Protein AF-A0A7C5AT71-F1 (afdb_monomer_lite)

pLDDT: mean 81.18, std 14.89, range [43.28, 96.5]

Foldseek 3Di:
DPPPVVVVVVVVVVVQAAEAEDEDQDPVQVCCCVPVVDHDDPPVPDDPDDRHPYYHYDYD

Structure (mmCIF, N/CA/C/O backbone):
data_AF-A0A7C5AT71-F1
#
_entry.id   AF-A0A7C5AT71-F1
#
loop_
_atom_site.group_PDB
_atom_site.id
_atom_site.type_symbol
_atom_site.label_atom_id
_atom_site.label_alt_id
_atom_site.label_comp_id
_atom_site.label_asym_id
_atom_site.label_entity_id
_atom_site.label_seq_id
_atom_site.pdbx_PDB_ins_code
_atom_site.Cartn_x
_atom_site.Cartn_y
_atom_site.Cartn_z
_atom_site.occupancy
_atom_site.B_iso_or_equiv
_atom_site.auth_seq_id
_atom_site.auth_comp_id
_atom_site.auth_asym_id
_atom_site.auth_atom_id
_atom_site.pdbx_PDB_model_num
ATOM 1 N N . MET A 1 1 ? 24.043 14.411 -34.344 1.00 43.28 1 MET A N 1
ATOM 2 C CA . MET A 1 1 ? 24.887 14.069 -33.183 1.00 43.28 1 MET A CA 1
ATOM 3 C C . MET A 1 1 ? 24.454 14.951 -32.023 1.00 43.28 1 MET A C 1
ATOM 5 O O . MET A 1 1 ? 24.788 16.118 -32.024 1.00 43.28 1 MET A O 1
ATOM 9 N N . GLY A 1 2 ? 23.602 14.571 -31.083 1.00 56.34 2 GLY A N 1
ATOM 10 C CA . GLY A 1 2 ? 22.922 13.320 -30.758 1.00 56.34 2 GLY A CA 1
ATOM 11 C C . GLY A 1 2 ? 22.210 13.587 -29.427 1.00 56.34 2 GLY A C 1
ATOM 12 O O . GLY A 1 2 ? 22.684 13.156 -28.390 1.00 56.34 2 GLY A O 1
ATOM 13 N N . LEU A 1 3 ? 21.160 14.420 -29.447 1.00 54.31 3 LEU A N 1
ATOM 14 C CA . LEU A 1 3 ? 20.370 14.755 -28.248 1.00 54.31 3 LEU A CA 1
ATOM 15 C C . LEU A 1 3 ? 19.182 13.796 -28.037 1.00 54.31 3 LEU A C 1
ATOM 17 O O . LEU A 1 3 ? 18.626 13.758 -26.952 1.00 54.31 3 LEU A O 1
ATOM 21 N N . TRP A 1 4 ? 18.847 12.977 -29.039 1.00 57.81 4 TRP A N 1
ATOM 22 C CA . TRP A 1 4 ? 17.722 12.031 -29.023 1.00 57.81 4 TRP A CA 1
ATOM 23 C C . TRP A 1 4 ? 18.102 10.605 -28.575 1.00 57.81 4 TRP A C 1
ATOM 25 O O . TRP A 1 4 ? 17.225 9.827 -28.215 1.00 57.81 4 TRP A O 1
ATOM 35 N N . GLU A 1 5 ? 19.394 10.250 -28.535 1.00 57.38 5 GLU A N 1
ATOM 36 C CA . GLU A 1 5 ? 19.843 8.944 -28.009 1.00 57.38 5 GLU A CA 1
ATOM 37 C C . GLU A 1 5 ? 19.845 8.901 -26.470 1.00 57.38 5 GLU A C 1
ATOM 39 O O . GLU A 1 5 ? 19.568 7.859 -25.876 1.00 57.38 5 GLU A O 1
ATOM 44 N N . ALA A 1 6 ? 20.091 10.040 -25.811 1.00 59.41 6 ALA A N 1
ATOM 45 C CA . ALA A 1 6 ? 20.080 10.133 -24.349 1.00 59.41 6 ALA A CA 1
ATOM 46 C C . ALA A 1 6 ? 18.660 10.018 -23.764 1.00 59.41 6 ALA A C 1
ATOM 48 O O . ALA A 1 6 ? 18.471 9.400 -22.716 1.00 59.41 6 ALA A O 1
ATOM 49 N N . GLU A 1 7 ? 17.654 10.558 -24.459 1.00 56.91 7 GLU A N 1
ATOM 50 C CA . GLU A 1 7 ? 16.250 10.474 -24.038 1.00 56.91 7 GLU A CA 1
ATOM 51 C C . GLU A 1 7 ? 15.712 9.041 -24.137 1.00 56.91 7 GLU A C 1
ATOM 53 O O . GLU A 1 7 ? 14.995 8.594 -23.244 1.00 56.91 7 GLU A O 1
ATOM 58 N N . GLY A 1 8 ? 16.128 8.276 -25.155 1.00 59.03 8 GLY A N 1
ATOM 59 C CA . GLY A 1 8 ? 15.756 6.864 -25.303 1.00 59.03 8 GLY A CA 1
ATOM 60 C C . GLY A 1 8 ? 16.282 5.972 -24.172 1.00 59.03 8 GLY A C 1
ATOM 61 O O . GLY A 1 8 ? 15.564 5.097 -23.690 1.00 59.03 8 GLY A O 1
ATOM 62 N N . GLY A 1 9 ? 17.502 6.227 -23.686 1.00 60.03 9 GLY A N 1
ATOM 63 C CA . GLY A 1 9 ? 18.065 5.521 -22.528 1.00 60.03 9 GLY A CA 1
ATOM 64 C C . GLY A 1 9 ? 17.426 5.926 -21.195 1.00 60.03 9 GLY A C 1
ATOM 65 O O . GLY A 1 9 ? 17.271 5.090 -20.304 1.00 60.03 9 GLY A O 1
ATOM 66 N N . LEU A 1 10 ? 17.017 7.192 -21.057 1.00 58.66 10 LEU A N 1
ATOM 67 C CA . LEU A 1 10 ? 16.317 7.677 -19.868 1.00 58.66 10 LEU A CA 1
ATOM 68 C C . LEU A 1 10 ? 14.890 7.113 -19.798 1.00 58.66 10 LEU A C 1
ATOM 70 O O . LEU A 1 10 ? 14.487 6.636 -18.743 1.00 58.66 10 LEU A O 1
ATOM 74 N N . LEU A 1 11 ? 14.157 7.094 -20.917 1.00 58.38 11 LEU A N 1
ATOM 75 C CA . LEU A 1 11 ? 12.822 6.491 -21.008 1.00 58.38 11 LEU A CA 1
ATOM 76 C C . LEU A 1 11 ? 12.857 4.977 -20.749 1.00 58.38 11 LEU A C 1
ATOM 78 O O . LEU A 1 11 ? 11.977 4.474 -20.061 1.00 58.38 11 LEU A O 1
ATOM 82 N N . SER A 1 12 ? 13.901 4.270 -21.208 1.00 62.00 12 SER A N 1
ATOM 83 C CA . SER A 1 12 ? 14.132 2.856 -20.861 1.00 62.00 12 SER A CA 1
ATOM 84 C C . SER A 1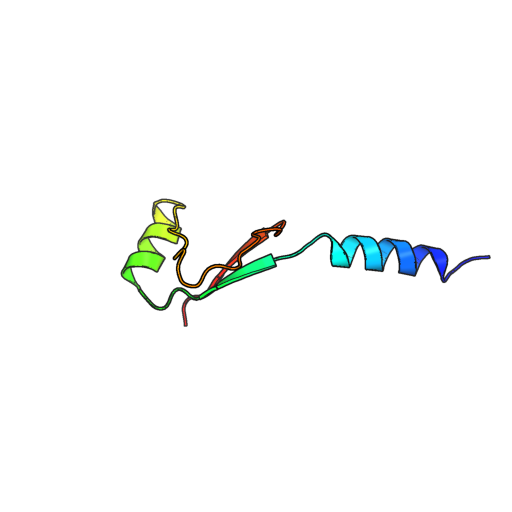 12 ? 14.303 2.656 -19.352 1.00 62.00 12 SER A C 1
ATOM 86 O O . SER A 1 12 ? 13.677 1.773 -18.780 1.00 62.00 12 SER A O 1
ATOM 88 N N . ARG A 1 13 ? 15.098 3.504 -18.682 1.00 58.94 13 ARG A N 1
ATOM 89 C CA . ARG A 1 13 ? 15.264 3.460 -17.218 1.00 58.94 13 ARG A CA 1
ATOM 90 C C . ARG A 1 13 ? 13.976 3.798 -16.460 1.00 58.94 13 ARG A C 1
ATOM 92 O O . ARG A 1 13 ? 13.700 3.192 -15.431 1.00 58.94 13 ARG A O 1
ATOM 99 N N . TYR A 1 14 ? 13.177 4.740 -16.966 1.00 58.09 14 TYR A N 1
ATOM 100 C CA . TYR A 1 14 ? 11.868 5.064 -16.388 1.00 58.09 14 TYR A CA 1
ATOM 101 C C . TYR A 1 14 ? 10.853 3.918 -16.539 1.00 58.09 14 TYR A C 1
ATOM 103 O O . TYR A 1 14 ? 9.996 3.760 -15.673 1.00 58.09 14 TYR A O 1
ATOM 111 N N . ASP A 1 15 ? 10.955 3.097 -17.589 1.00 57.53 15 ASP A N 1
ATOM 112 C CA . ASP A 1 15 ? 10.123 1.894 -17.769 1.00 57.53 15 ASP A CA 1
ATOM 113 C C . ASP A 1 15 ? 10.518 0.750 -16.802 1.00 57.53 15 ASP A C 1
ATOM 115 O O . ASP A 1 15 ? 9.703 -0.104 -16.434 1.00 57.53 15 ASP A O 1
ATOM 119 N N . GLU A 1 16 ? 11.765 0.755 -16.320 1.00 63.91 16 GLU A N 1
ATOM 120 C CA . GLU A 1 16 ? 12.316 -0.262 -15.416 1.00 63.91 16 GLU A CA 1
ATOM 121 C C . GLU A 1 16 ? 11.914 -0.057 -13.943 1.00 63.91 16 GLU A C 1
ATOM 123 O O . GLU A 1 16 ? 11.751 -1.030 -13.199 1.00 63.91 16 GLU A O 1
ATOM 128 N N . GLU A 1 17 ? 11.682 1.178 -13.494 1.00 79.81 17 GLU A N 1
ATOM 129 C CA . GLU A 1 17 ? 11.334 1.482 -12.097 1.00 79.81 17 GLU A CA 1
ATOM 130 C C . GLU A 1 17 ? 9.823 1.393 -11.832 1.00 79.81 17 GLU A C 1
ATOM 132 O O . GLU A 1 17 ? 9.160 2.331 -11.389 1.00 79.81 17 GLU A O 1
ATOM 137 N N . ARG A 1 18 ? 9.243 0.216 -12.082 1.00 84.88 18 ARG A N 1
ATOM 138 C CA . ARG A 1 18 ? 7.832 -0.041 -11.771 1.00 84.88 18 ARG A CA 1
ATOM 139 C C . ARG A 1 18 ? 7.595 -0.052 -10.261 1.00 84.88 18 ARG A C 1
ATOM 141 O O . ARG A 1 18 ? 8.235 -0.809 -9.535 1.00 84.88 18 ARG A O 1
ATOM 148 N N . VAL A 1 19 ? 6.623 0.733 -9.799 1.00 88.44 19 VAL A N 1
ATOM 149 C CA . VAL A 1 19 ? 6.189 0.768 -8.394 1.00 88.44 19 VAL A CA 1
ATOM 150 C C . VAL A 1 19 ? 4.839 0.067 -8.258 1.00 88.44 19 VAL A C 1
ATOM 152 O O . VAL A 1 19 ? 3.876 0.420 -8.937 1.00 88.44 19 VAL A O 1
ATOM 155 N N . LEU A 1 20 ? 4.744 -0.909 -7.357 1.00 89.12 20 LEU A N 1
ATOM 156 C CA . LEU A 1 20 ? 3.468 -1.461 -6.915 1.00 89.12 20 LEU A CA 1
ATOM 157 C C . LEU A 1 20 ? 2.977 -0.651 -5.715 1.00 89.12 20 LEU A C 1
ATOM 159 O O . LEU A 1 20 ? 3.671 -0.564 -4.708 1.00 89.12 20 LEU A O 1
ATOM 163 N N . VAL A 1 21 ? 1.778 -0.080 -5.807 1.00 91.19 21 VAL A N 1
ATOM 164 C CA . VAL A 1 21 ? 1.160 0.650 -4.693 1.00 91.19 21 VAL A CA 1
ATOM 165 C C . VAL A 1 21 ? 0.043 -0.198 -4.097 1.00 91.19 21 VAL A C 1
ATOM 167 O O . VAL A 1 21 ? -0.930 -0.527 -4.776 1.00 91.19 21 VAL A O 1
ATOM 170 N N . ALA A 1 22 ? 0.175 -0.550 -2.822 1.00 92.31 22 ALA A N 1
ATOM 171 C CA . ALA A 1 22 ? -0.863 -1.223 -2.057 1.00 92.31 22 ALA A CA 1
ATOM 172 C C . ALA A 1 22 ? -1.680 -0.197 -1.261 1.00 92.31 22 ALA A C 1
ATOM 174 O O . ALA A 1 22 ? -1.141 0.558 -0.450 1.00 92.31 22 ALA A O 1
ATOM 175 N N . ILE A 1 23 ? -2.997 -0.196 -1.473 1.00 92.50 23 ILE A N 1
ATOM 176 C CA . ILE A 1 23 ? -3.933 0.594 -0.669 1.00 92.50 23 ILE A CA 1
ATOM 177 C C . ILE A 1 23 ? -4.292 -0.213 0.576 1.00 92.50 23 ILE A C 1
ATOM 179 O O . ILE A 1 23 ? -4.816 -1.326 0.476 1.00 92.50 23 ILE A O 1
ATOM 183 N N . VAL A 1 24 ? -4.015 0.349 1.749 1.00 93.88 24 VAL A N 1
ATOM 184 C CA . VAL A 1 24 ? -4.150 -0.322 3.043 1.00 93.88 24 VAL A CA 1
ATOM 185 C C . VAL A 1 24 ? -5.197 0.422 3.869 1.00 93.88 24 VAL A C 1
ATOM 187 O O . VAL A 1 24 ? -4.845 1.260 4.686 1.00 93.88 24 VAL A O 1
ATOM 190 N N . PRO A 1 25 ? -6.500 0.156 3.68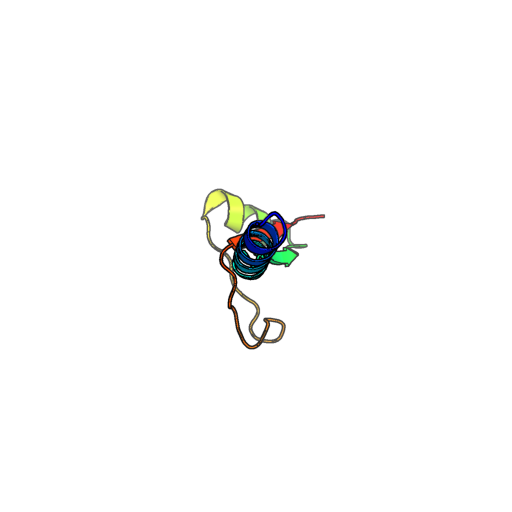3 1.00 93.25 25 PRO A N 1
ATOM 191 C CA . PRO A 1 25 ? -7.553 0.878 4.405 1.00 93.25 25 PRO A CA 1
ATOM 192 C C . PRO A 1 25 ? -7.677 0.463 5.881 1.00 93.25 25 PRO A C 1
ATOM 194 O O . PRO A 1 25 ? -8.308 1.148 6.676 1.00 93.25 25 PRO A O 1
ATOM 197 N N . SER A 1 26 ? -7.103 -0.679 6.259 1.00 93.19 26 SER A N 1
ATOM 198 C CA . SER A 1 26 ? -7.152 -1.206 7.622 1.00 93.19 26 SER A CA 1
ATOM 199 C C . SER A 1 26 ? -6.041 -0.596 8.475 1.00 93.19 26 SER A C 1
ATOM 201 O O . SER A 1 26 ? -4.864 -0.825 8.201 1.00 93.19 26 SER A O 1
ATOM 203 N N . LEU A 1 27 ? -6.403 0.107 9.555 1.00 94.69 27 LEU A N 1
ATOM 204 C CA . LEU A 1 27 ? -5.443 0.624 10.544 1.00 94.69 27 LEU A CA 1
ATOM 205 C C . LEU A 1 27 ? -4.608 -0.489 11.190 1.00 94.69 27 LEU A C 1
ATOM 207 O O . LEU A 1 27 ? -3.431 -0.301 11.478 1.00 94.69 27 LEU A O 1
ATOM 211 N N . ARG A 1 28 ? -5.207 -1.668 11.388 1.00 93.31 28 ARG A N 1
ATOM 212 C CA . ARG A 1 28 ? -4.501 -2.831 11.936 1.00 93.31 28 ARG A CA 1
ATOM 213 C C . ARG A 1 28 ? -3.389 -3.300 11.004 1.00 93.31 28 ARG A C 1
ATOM 215 O O . ARG A 1 28 ? -2.301 -3.615 11.466 1.00 93.31 28 ARG A O 1
ATOM 222 N N . ASP A 1 29 ? -3.668 -3.359 9.705 1.00 93.88 29 ASP A N 1
ATOM 223 C CA . ASP A 1 29 ? -2.662 -3.784 8.731 1.00 93.88 29 ASP A CA 1
ATOM 224 C C . ASP A 1 29 ? -1.608 -2.692 8.522 1.00 93.88 29 ASP A C 1
ATOM 226 O O . ASP A 1 29 ? -0.441 -3.008 8.315 1.00 93.88 29 ASP A O 1
ATOM 230 N N . TRP A 1 30 ? -1.995 -1.418 8.644 1.00 95.12 30 TRP A N 1
ATOM 231 C CA . TRP A 1 30 ? -1.060 -0.295 8.643 1.00 95.12 30 TRP A CA 1
ATOM 232 C C . TRP A 1 30 ? -0.057 -0.366 9.800 1.00 95.12 30 TRP A C 1
ATOM 234 O O . TRP A 1 30 ? 1.142 -0.236 9.568 1.00 95.12 30 TRP A O 1
ATOM 244 N N . ALA A 1 31 ? -0.517 -0.646 11.023 1.00 95.25 31 ALA A N 1
ATOM 245 C CA . ALA A 1 31 ? 0.371 -0.828 12.173 1.00 95.25 31 ALA A CA 1
ATOM 246 C C . ALA A 1 31 ? 1.381 -1.964 11.936 1.00 95.25 31 ALA A C 1
ATOM 248 O O . ALA A 1 31 ? 2.575 -1.774 12.133 1.00 95.25 31 ALA A O 1
ATOM 249 N N . LEU A 1 32 ? 0.929 -3.103 11.396 1.00 95.12 32 LEU A N 1
ATOM 250 C CA . LEU A 1 32 ? 1.814 -4.226 11.057 1.00 95.12 32 LEU A CA 1
ATOM 251 C C . LEU A 1 32 ? 2.871 -3.857 10.005 1.00 95.12 32 LEU A C 1
ATOM 253 O O . LEU A 1 32 ? 4.016 -4.281 10.118 1.00 95.12 32 LEU A O 1
ATOM 257 N N . ILE A 1 33 ? 2.521 -3.057 8.995 1.00 94.94 33 ILE A N 1
ATOM 258 C CA . ILE A 1 33 ? 3.500 -2.578 8.006 1.00 94.94 33 ILE A CA 1
ATOM 259 C C . ILE A 1 33 ? 4.581 -1.730 8.679 1.00 94.94 33 ILE A C 1
ATOM 261 O O . ILE A 1 33 ? 5.758 -1.877 8.358 1.00 94.94 33 ILE A O 1
ATOM 265 N N . GLN A 1 34 ? 4.182 -0.841 9.588 1.00 94.69 34 GLN A N 1
ATOM 266 C CA . GLN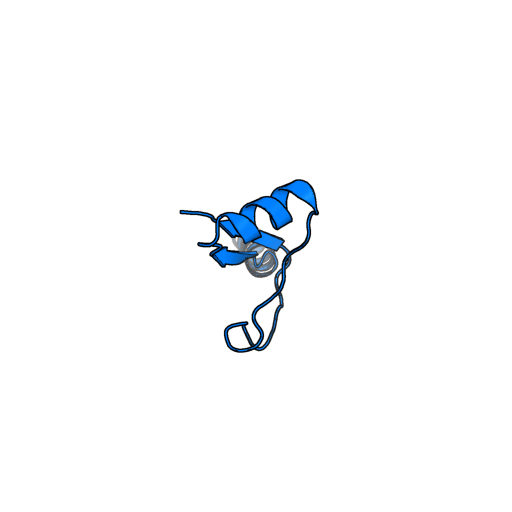 A 1 34 ? 5.081 0.119 10.226 1.00 94.69 34 GLN A CA 1
ATOM 267 C C . GLN A 1 34 ? 5.974 -0.524 11.291 1.00 94.69 34 GLN A C 1
ATOM 269 O O . GLN A 1 34 ? 7.136 -0.149 11.413 1.00 94.69 34 GLN A O 1
ATOM 274 N N . GLU A 1 35 ? 5.432 -1.465 12.061 1.00 96.50 35 GLU A N 1
ATOM 275 C CA . GLU A 1 35 ? 6.106 -2.075 13.212 1.00 96.50 35 GLU A CA 1
ATOM 276 C C . GLU A 1 35 ? 6.869 -3.344 12.823 1.00 96.50 35 GLU A C 1
ATOM 278 O O . GLU A 1 35 ? 8.006 -3.544 13.242 1.00 96.50 35 GLU A O 1
ATOM 283 N N . GLU A 1 36 ? 6.262 -4.185 11.986 1.00 95.06 36 GLU A N 1
ATOM 284 C CA . GLU A 1 36 ? 6.785 -5.513 11.647 1.00 95.06 36 GLU A CA 1
ATOM 285 C C . GLU A 1 36 ? 7.435 -5.553 10.261 1.00 95.06 36 GLU A C 1
ATOM 287 O O . GLU A 1 36 ? 7.959 -6.588 9.847 1.00 95.06 36 GLU A O 1
ATOM 292 N N . HIS A 1 37 ? 7.369 -4.450 9.503 1.00 91.00 37 HIS A N 1
ATOM 293 C CA . HIS A 1 37 ? 7.854 -4.368 8.122 1.00 91.00 37 HIS A CA 1
ATOM 294 C C . HIS A 1 37 ? 7.319 -5.502 7.230 1.00 91.00 37 HIS A C 1
ATOM 296 O O . HIS A 1 37 ? 7.969 -5.947 6.281 1.00 91.00 37 HIS A O 1
ATOM 302 N N . TRP A 1 38 ? 6.106 -5.969 7.537 1.00 87.31 38 TRP A N 1
ATOM 303 C CA . TRP A 1 38 ? 5.486 -7.132 6.917 1.00 87.31 38 TRP A CA 1
ATOM 304 C C . TRP A 1 38 ? 4.109 -6.787 6.348 1.00 87.31 38 TRP A C 1
ATOM 306 O O . T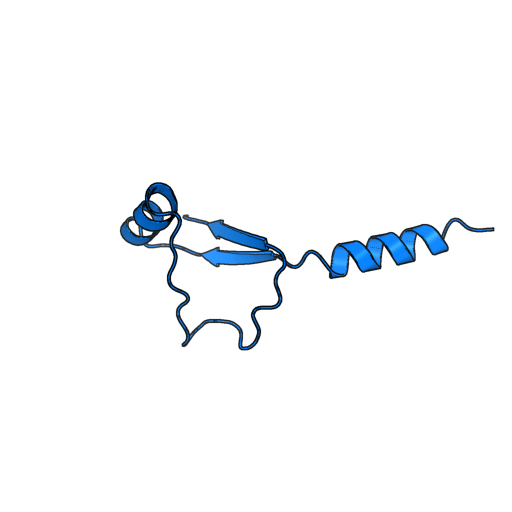RP A 1 38 ? 3.276 -6.171 7.012 1.00 87.31 38 TRP A O 1
ATOM 316 N N . TYR A 1 39 ? 3.822 -7.254 5.128 1.00 86.56 39 TYR A N 1
ATOM 317 C CA . TYR A 1 39 ? 2.508 -7.110 4.500 1.00 86.56 39 TYR A CA 1
ATOM 318 C C . TYR A 1 39 ? 2.065 -8.387 3.788 1.00 86.56 39 TYR A C 1
ATOM 320 O O . TYR A 1 39 ? 2.864 -9.095 3.176 1.00 86.56 39 TYR A O 1
ATOM 328 N N . ARG A 1 40 ? 0.758 -8.674 3.830 1.00 87.81 40 ARG A N 1
ATOM 329 C CA . ARG A 1 40 ? 0.15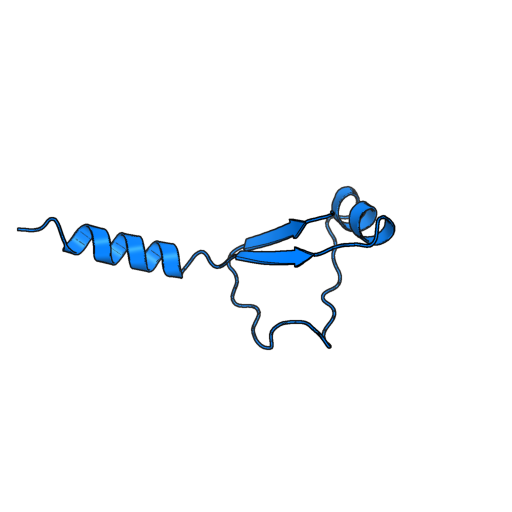6 -9.823 3.141 1.00 87.81 40 ARG A CA 1
ATOM 330 C C . ARG A 1 40 ? -0.461 -9.380 1.826 1.00 87.81 40 ARG A C 1
ATOM 332 O O . ARG A 1 40 ? -1.377 -8.566 1.816 1.00 87.81 40 ARG A O 1
ATOM 339 N N . ILE A 1 41 ? -0.027 -9.989 0.731 1.00 85.94 41 ILE A N 1
ATOM 340 C CA . ILE A 1 41 ? -0.584 -9.722 -0.594 1.00 85.94 41 ILE A CA 1
ATOM 341 C C . ILE A 1 41 ? -1.902 -10.503 -0.762 1.00 85.94 41 ILE A C 1
ATOM 343 O O . ILE A 1 41 ? -1.886 -11.736 -0.704 1.00 85.94 41 ILE A O 1
ATOM 347 N N . PRO A 1 42 ? -3.054 -9.838 -0.993 1.00 85.00 42 PRO A N 1
ATOM 348 C CA . PRO A 1 42 ? -4.320 -10.532 -1.207 1.00 85.00 42 PRO A CA 1
ATOM 349 C C . PRO A 1 42 ? -4.344 -11.179 -2.599 1.00 85.00 42 PRO A C 1
ATOM 351 O O . PRO A 1 42 ? -4.634 -10.510 -3.589 1.00 85.00 42 PRO A O 1
ATOM 354 N N . LEU A 1 43 ? -4.074 -12.485 -2.687 1.00 86.31 43 LEU A N 1
ATOM 355 C CA . LEU A 1 43 ? -3.916 -13.193 -3.969 1.00 86.31 43 LEU A CA 1
ATOM 356 C C . LEU A 1 43 ? -5.117 -13.055 -4.919 1.00 86.31 43 LEU A C 1
ATOM 358 O O . LEU A 1 43 ? -4.928 -12.973 -6.125 1.00 86.31 43 LEU A O 1
ATOM 362 N N . ALA A 1 44 ? -6.341 -12.958 -4.390 1.00 88.75 44 ALA A N 1
ATOM 363 C CA . ALA A 1 44 ? -7.552 -12.789 -5.201 1.00 88.75 44 ALA A CA 1
ATOM 364 C C . ALA A 1 44 ? -7.621 -11.447 -5.959 1.00 88.75 44 ALA A C 1
ATOM 366 O O . ALA A 1 44 ? -8.380 -11.322 -6.915 1.00 88.75 44 ALA A O 1
ATOM 367 N N . ARG A 1 45 ? -6.874 -10.431 -5.507 1.00 84.81 45 ARG A N 1
ATOM 368 C CA . ARG A 1 45 ? -6.880 -9.067 -6.067 1.00 84.81 45 ARG A CA 1
ATOM 369 C C . ARG A 1 45 ? -5.505 -8.618 -6.555 1.00 84.81 45 ARG A C 1
ATOM 371 O O . ARG A 1 45 ? -5.383 -7.545 -7.138 1.00 84.81 45 ARG A O 1
ATOM 378 N N . ALA A 1 46 ? -4.473 -9.410 -6.282 1.00 85.31 46 ALA A N 1
ATOM 379 C CA . ALA A 1 46 ? -3.119 -9.105 -6.684 1.00 85.31 46 ALA A CA 1
ATOM 380 C C . ALA A 1 46 ? -2.972 -9.220 -8.211 1.00 85.31 46 ALA A C 1
ATOM 382 O O . ALA A 1 46 ? -3.605 -10.080 -8.831 1.00 85.31 46 ALA A O 1
ATOM 383 N N . PRO A 1 47 ? -2.113 -8.396 -8.832 1.00 82.94 47 PRO A N 1
ATOM 384 C CA . PRO A 1 47 ? -1.725 -8.596 -10.219 1.00 82.94 47 PRO A CA 1
ATOM 385 C C . PRO A 1 47 ? -1.147 -10.002 -10.418 1.00 82.94 47 PRO A C 1
ATOM 387 O O . PRO A 1 47 ? -0.376 -10.478 -9.587 1.00 82.94 47 PRO A O 1
ATOM 390 N N . GLN A 1 48 ? -1.446 -10.638 -11.556 1.00 83.88 48 GLN A N 1
ATOM 391 C CA . GLN A 1 48 ? -0.901 -11.969 -11.884 1.00 83.88 48 GLN A CA 1
ATOM 392 C C . GLN A 1 48 ? 0.633 -11.993 -11.922 1.00 83.88 48 GLN A C 1
ATOM 394 O O . GLN A 1 48 ? 1.250 -13.039 -11.742 1.00 83.88 48 GLN A O 1
ATOM 399 N N . ARG A 1 49 ? 1.255 -10.838 -12.177 1.00 83.19 49 ARG A N 1
ATOM 400 C CA . ARG A 1 49 ? 2.702 -10.672 -12.198 1.00 83.19 49 ARG A CA 1
ATOM 401 C C . ARG A 1 49 ? 3.089 -9.485 -11.339 1.00 83.19 49 ARG A C 1
ATOM 403 O O . ARG A 1 49 ? 2.726 -8.352 -11.645 1.00 83.19 49 ARG A O 1
ATOM 410 N N . ILE A 1 50 ? 3.879 -9.753 -10.310 1.00 81.31 50 ILE A N 1
ATOM 411 C CA . ILE A 1 50 ? 4.509 -8.721 -9.493 1.00 81.31 50 ILE A CA 1
ATOM 412 C C . ILE A 1 50 ? 5.902 -8.486 -10.075 1.00 81.31 50 ILE A C 1
ATOM 414 O O . ILE A 1 50 ? 6.866 -9.144 -9.706 1.00 81.31 50 ILE A O 1
ATOM 418 N N . ALA A 1 51 ? 5.968 -7.610 -11.078 1.00 82.56 51 ALA A N 1
ATOM 419 C CA . ALA A 1 51 ? 7.205 -7.167 -11.721 1.00 82.56 51 ALA A CA 1
ATOM 420 C C . ALA A 1 51 ? 7.411 -5.679 -11.414 1.00 82.56 51 ALA A C 1
ATOM 422 O O . ALA A 1 51 ? 7.309 -4.834 -12.302 1.00 82.56 51 ALA A O 1
ATOM 423 N N . ALA A 1 52 ? 7.591 -5.385 -10.127 1.00 86.56 52 ALA A N 1
ATOM 424 C CA . ALA A 1 52 ? 7.816 -4.047 -9.604 1.00 86.56 52 ALA A CA 1
ATOM 425 C C . ALA A 1 52 ? 9.162 -4.009 -8.875 1.00 86.56 52 ALA A C 1
ATOM 427 O O . ALA A 1 52 ? 9.482 -4.921 -8.113 1.00 86.56 52 ALA A O 1
ATOM 428 N N . SER A 1 53 ? 9.921 -2.950 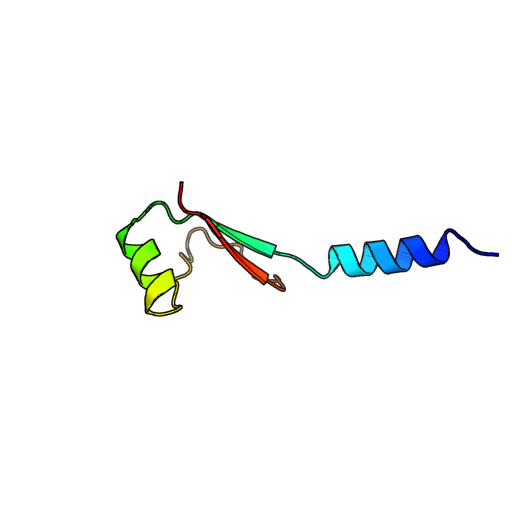-9.122 1.00 88.25 53 SER A N 1
ATOM 429 C CA . SER A 1 53 ? 11.202 -2.647 -8.480 1.00 88.25 53 SER A CA 1
ATOM 430 C C . SER A 1 53 ? 10.998 -2.077 -7.077 1.00 88.25 53 SER A C 1
ATOM 432 O O . SER A 1 53 ? 11.852 -2.236 -6.209 1.00 88.25 53 SER A O 1
ATOM 434 N N . TYR A 1 54 ? 9.835 -1.468 -6.835 1.00 87.69 54 TYR A N 1
ATOM 435 C CA . TYR A 1 54 ? 9.475 -0.871 -5.554 1.00 87.69 54 TYR A CA 1
ATOM 436 C C . TYR A 1 54 ? 8.060 -1.264 -5.127 1.00 87.69 54 TYR A C 1
ATOM 438 O O . TYR A 1 54 ? 7.166 -1.445 -5.957 1.00 87.69 54 TYR A O 1
ATOM 446 N N . LEU A 1 55 ? 7.853 -1.348 -3.813 1.00 89.12 55 LEU A N 1
ATOM 447 C CA . LEU A 1 55 ? 6.547 -1.507 -3.180 1.00 89.12 55 LEU A CA 1
ATOM 448 C C . LEU A 1 55 ? 6.296 -0.300 -2.275 1.00 89.12 55 LEU A C 1
ATOM 450 O O . LEU A 1 55 ? 7.120 0.013 -1.419 1.00 89.12 55 LEU A O 1
ATOM 454 N N . ALA A 1 56 ? 5.158 0.359 -2.460 1.00 92.38 56 ALA A N 1
ATOM 455 C CA . ALA A 1 56 ? 4.706 1.472 -1.640 1.00 92.38 56 ALA A CA 1
ATOM 456 C C . ALA A 1 56 ? 3.362 1.143 -0.982 1.00 92.38 56 ALA A C 1
ATOM 458 O O . ALA A 1 56 ? 2.534 0.425 -1.549 1.00 92.38 56 ALA A O 1
ATOM 459 N N . PHE A 1 57 ? 3.132 1.708 0.200 1.00 94.44 57 PHE A N 1
ATOM 460 C CA . PHE A 1 57 ? 1.888 1.558 0.951 1.00 94.44 57 PHE A CA 1
ATOM 461 C C . PHE A 1 57 ? 1.219 2.920 1.127 1.00 94.44 57 PHE A C 1
ATOM 463 O O . PHE A 1 57 ? 1.887 3.898 1.456 1.00 94.44 57 PHE A O 1
ATOM 470 N N . TYR A 1 58 ? -0.097 2.978 0.930 1.00 94.94 58 TYR A N 1
ATOM 471 C CA . TYR A 1 58 ? -0.900 4.177 1.165 1.00 94.94 58 TYR A CA 1
ATOM 472 C C . TYR A 1 58 ? -2.078 3.864 2.088 1.00 94.94 58 TYR A C 1
ATOM 474 O O . TYR A 1 58 ? -2.867 2.955 1.808 1.00 94.94 58 TYR A O 1
ATOM 482 N N . HIS A 1 59 ? -2.196 4.639 3.164 1.00 94.69 59 HIS A N 1
ATOM 483 C CA . HIS A 1 59 ? -3.330 4.631 4.080 1.00 94.69 59 HIS A CA 1
ATOM 484 C C . HIS A 1 59 ? -4.097 5.962 3.938 1.00 94.69 59 HIS A C 1
ATOM 486 O O . HIS A 1 59 ? -3.466 7.009 4.107 1.00 94.69 59 HIS A O 1
ATOM 492 N N . PRO A 1 60 ? -5.391 5.937 3.559 1.00 90.75 60 PRO A N 1
ATOM 493 C CA . PRO A 1 60 ? -6.227 7.132 3.422 1.00 90.75 60 PRO A CA 1
ATOM 494 C C . PRO A 1 60 ? -6.696 7.714 4.760 1.00 90.75 60 PRO A C 1
ATOM 496 O O . PRO A 1 60 ? -6.813 6.942 5.738 1.00 90.75 60 PRO A O 1
#

Radius of gyration: 16.76 Å; chains: 1; bounding box: 32×28×46 Å

Secondary structure (DSSP, 8-state):
--SHHHHHHHHHHHHH--EEEEE---HHHHHHHHHH------TTTS-S----SEEEEE--

Sequence (60 aa):
MGLWEAEGGLLSRYDEERVLVAIVPSLRDWALIQEEHWYRIPLARAPQRIAASYLAFYHP